Protein AF-A0A2T1G640-F1 (afdb_monomer)

Structure (mmCIF, N/CA/C/O backbone):
data_AF-A0A2T1G640-F1
#
_entry.id   AF-A0A2T1G640-F1
#
loop_
_atom_site.group_PDB
_atom_site.id
_atom_site.type_symbol
_atom_site.label_atom_id
_atom_site.label_alt_id
_atom_site.label_comp_id
_atom_site.label_asym_id
_atom_site.label_entity_id
_atom_site.label_seq_id
_atom_site.pdbx_PDB_ins_code
_atom_site.Cartn_x
_atom_site.Cartn_y
_atom_site.Cartn_z
_atom_site.occupancy
_atom_site.B_iso_or_equiv
_atom_site.auth_seq_id
_atom_site.auth_comp_id
_atom_site.auth_asym_id
_atom_site.auth_atom_id
_atom_site.pdbx_PDB_model_num
ATOM 1 N N . MET A 1 1 ? 8.419 7.092 -22.448 1.00 34.31 1 MET A N 1
ATOM 2 C CA . MET A 1 1 ? 8.485 7.957 -21.249 1.00 34.31 1 MET A CA 1
ATOM 3 C C . MET A 1 1 ? 7.064 8.345 -20.882 1.00 34.31 1 MET A C 1
ATOM 5 O O . MET A 1 1 ? 6.485 9.166 -21.582 1.00 34.31 1 MET A O 1
ATOM 9 N N . LEU A 1 2 ? 6.482 7.725 -19.855 1.00 35.75 2 LEU A N 1
ATOM 10 C CA . LEU A 1 2 ? 5.183 8.145 -19.324 1.00 35.75 2 LEU A CA 1
ATOM 11 C C . LEU A 1 2 ? 5.384 9.469 -18.576 1.00 35.75 2 LEU A C 1
ATOM 13 O O . LEU A 1 2 ? 6.008 9.507 -17.519 1.00 35.75 2 LEU A O 1
ATOM 17 N N . ARG A 1 3 ? 4.937 10.571 -19.186 1.00 41.84 3 ARG A N 1
ATOM 18 C CA . ARG A 1 3 ? 4.814 11.875 -18.530 1.00 41.84 3 ARG A CA 1
ATOM 19 C C . ARG A 1 3 ? 3.449 11.917 -17.852 1.00 41.84 3 ARG A C 1
ATOM 21 O O . ARG A 1 3 ? 2.456 12.168 -18.522 1.00 41.84 3 ARG A O 1
ATOM 28 N N . THR A 1 4 ? 3.393 11.708 -16.546 1.00 46.62 4 THR A N 1
ATOM 29 C CA . THR A 1 4 ? 2.206 12.027 -15.743 1.00 46.62 4 THR A CA 1
ATOM 30 C C . THR A 1 4 ? 2.498 13.306 -14.970 1.00 46.62 4 THR A C 1
ATOM 32 O O . THR A 1 4 ? 3.082 13.270 -13.893 1.00 46.62 4 THR A O 1
ATOM 35 N N . TRP A 1 5 ? 2.175 14.450 -15.574 1.00 44.19 5 TRP A N 1
ATOM 36 C CA . TRP A 1 5 ? 2.181 15.764 -14.919 1.00 44.19 5 TRP A CA 1
ATOM 37 C C . TRP A 1 5 ? 0.761 16.319 -14.941 1.00 44.19 5 TRP A C 1
ATOM 39 O O . TRP A 1 5 ? 0.401 17.189 -15.727 1.00 44.19 5 TRP A O 1
ATOM 49 N N . THR A 1 6 ? -0.073 15.735 -14.098 1.00 50.47 6 THR A N 1
ATOM 50 C CA . THR A 1 6 ? -1.257 16.352 -13.498 1.00 50.47 6 THR A CA 1
ATOM 51 C C . THR A 1 6 ? -1.479 15.519 -12.249 1.00 50.47 6 THR A C 1
ATOM 53 O O . THR A 1 6 ? -1.512 14.294 -12.379 1.00 50.47 6 THR A O 1
ATOM 56 N N . ASP A 1 7 ? -1.529 16.131 -11.065 1.00 57.62 7 ASP A N 1
ATOM 57 C CA . ASP A 1 7 ? -1.723 15.431 -9.788 1.00 57.62 7 ASP A CA 1
ATOM 58 C C . ASP A 1 7 ? -3.041 14.651 -9.825 1.00 57.62 7 ASP A C 1
ATOM 60 O O . ASP A 1 7 ? -4.114 15.147 -9.474 1.00 57.62 7 ASP A O 1
ATOM 64 N N . THR A 1 8 ? -2.975 13.432 -10.351 1.00 65.00 8 THR A N 1
ATOM 65 C CA . THR A 1 8 ? -4.145 12.606 -10.592 1.00 65.00 8 THR A CA 1
ATOM 66 C C . THR A 1 8 ? -4.434 11.913 -9.280 1.00 65.00 8 THR A C 1
ATOM 68 O O . THR A 1 8 ? -3.721 10.999 -8.870 1.00 65.00 8 THR A O 1
ATOM 71 N N . HIS A 1 9 ? -5.442 12.425 -8.585 1.00 67.69 9 HIS A N 1
ATOM 72 C CA . HIS A 1 9 ? -5.899 11.866 -7.327 1.00 67.69 9 HIS A CA 1
ATOM 73 C C . HIS A 1 9 ? -6.862 10.721 -7.634 1.00 67.69 9 HIS A C 1
ATOM 75 O O . HIS A 1 9 ? -7.950 10.947 -8.163 1.00 67.69 9 HIS A O 1
ATOM 81 N N . TYR A 1 10 ? -6.455 9.500 -7.300 1.00 72.56 10 TYR A N 1
ATOM 82 C CA . TYR A 1 10 ? -7.311 8.321 -7.352 1.00 72.56 10 TYR A CA 1
ATOM 83 C C . TYR A 1 10 ? -7.883 8.078 -5.950 1.00 72.56 10 TYR A C 1
ATOM 85 O O . TYR A 1 10 ? -7.126 7.879 -4.998 1.00 72.56 10 TYR A O 1
ATOM 93 N N . LYS A 1 11 ? -9.210 8.153 -5.803 1.00 80.12 11 LYS A N 1
ATOM 94 C CA . LYS A 1 11 ? -9.909 7.872 -4.543 1.00 80.12 11 LYS A CA 1
ATOM 95 C C . LYS A 1 11 ? -10.395 6.425 -4.555 1.00 80.12 11 LYS A C 1
ATOM 97 O O . LYS A 1 11 ? -11.378 6.122 -5.221 1.00 80.12 11 LYS A O 1
ATOM 102 N N . LEU A 1 12 ? -9.708 5.558 -3.826 1.00 80.88 12 LEU A N 1
ATOM 103 C CA . LEU A 1 12 ? -10.143 4.175 -3.665 1.00 80.88 12 LEU A CA 1
ATOM 104 C C . LEU A 1 12 ? -11.362 4.121 -2.733 1.00 80.88 12 LEU A C 1
ATOM 106 O O . LEU A 1 12 ? -11.350 4.756 -1.676 1.00 80.88 12 LEU A O 1
ATOM 110 N N . GLU A 1 13 ? -12.399 3.402 -3.146 1.00 81.31 13 GLU A N 1
ATOM 111 C CA . GLU A 1 13 ? -13.573 3.065 -2.339 1.00 81.31 13 GLU A CA 1
ATOM 112 C C . GLU A 1 13 ? -13.415 1.653 -1.742 1.00 81.31 13 GLU A C 1
ATOM 114 O O . GLU A 1 13 ? -12.612 0.850 -2.217 1.00 81.31 13 GLU A O 1
ATOM 119 N N . ASP A 1 14 ? -14.188 1.329 -0.703 1.00 80.31 14 ASP A N 1
ATOM 120 C CA . ASP A 1 14 ? -14.062 0.049 0.020 1.00 80.31 14 ASP A CA 1
ATOM 121 C C . ASP A 1 14 ? -14.343 -1.189 -0.857 1.00 80.31 14 ASP A C 1
ATOM 123 O O . ASP A 1 14 ? -13.801 -2.265 -0.602 1.00 80.31 14 ASP A O 1
ATOM 127 N N . ASP A 1 15 ? -15.161 -1.029 -1.901 1.00 80.44 15 ASP A N 1
ATOM 128 C CA . ASP A 1 15 ? -15.534 -2.094 -2.839 1.00 80.44 15 ASP A CA 1
ATOM 129 C C . ASP A 1 15 ? -14.541 -2.247 -4.010 1.00 80.44 15 ASP A C 1
ATOM 131 O O . ASP A 1 15 ? -14.713 -3.128 -4.861 1.00 80.44 15 ASP A O 1
ATOM 135 N N . ASP A 1 16 ? -13.502 -1.406 -4.081 1.00 81.19 16 ASP A N 1
ATOM 136 C CA . ASP A 1 16 ? -12.512 -1.483 -5.151 1.00 81.19 16 ASP A CA 1
ATOM 137 C C . ASP A 1 16 ? -11.641 -2.735 -5.010 1.00 81.19 16 ASP A C 1
ATOM 139 O O . ASP A 1 16 ? -11.042 -3.025 -3.970 1.00 81.19 16 ASP A O 1
ATOM 143 N N . TRP A 1 17 ? -11.507 -3.476 -6.111 1.00 82.12 17 TRP A N 1
ATOM 144 C CA . TRP A 1 17 ? -10.647 -4.651 -6.147 1.00 82.12 17 TRP A CA 1
ATOM 145 C C . TRP A 1 17 ? -9.173 -4.231 -6.148 1.00 82.12 17 T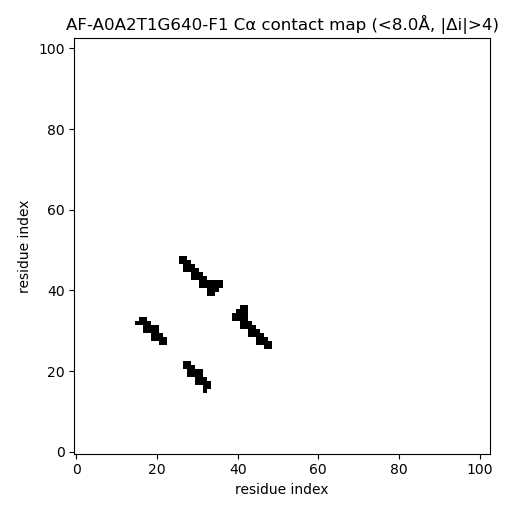RP A C 1
ATOM 147 O O . TRP A 1 17 ? -8.654 -3.711 -7.138 1.00 82.12 17 TRP A O 1
ATOM 157 N N . LEU A 1 18 ? -8.466 -4.521 -5.058 1.00 87.50 18 LEU A N 1
ATOM 158 C CA . LEU A 1 18 ? -7.043 -4.230 -4.887 1.00 87.50 18 LEU A CA 1
ATOM 159 C C . LEU A 1 18 ? -6.272 -5.512 -4.581 1.00 87.50 18 LEU A C 1
ATOM 161 O O . LEU A 1 18 ? -6.733 -6.361 -3.818 1.00 87.50 18 LEU A O 1
ATOM 165 N N . TYR A 1 19 ? -5.069 -5.650 -5.137 1.00 88.56 19 TYR A N 1
ATOM 166 C CA . TYR A 1 19 ? -4.158 -6.728 -4.748 1.00 88.56 19 TYR A CA 1
ATOM 167 C C . TYR A 1 19 ? -2.696 -6.283 -4.759 1.00 88.56 19 TYR A C 1
ATOM 169 O O . TYR A 1 19 ? -2.327 -5.297 -5.399 1.00 88.56 19 TYR A O 1
ATOM 177 N N . ILE A 1 20 ? -1.858 -7.024 -4.032 1.00 92.81 20 ILE A N 1
ATOM 178 C CA . ILE A 1 20 ? -0.414 -6.796 -3.965 1.00 92.81 20 ILE A CA 1
ATOM 179 C C . ILE A 1 20 ? 0.288 -7.842 -4.829 1.00 92.81 20 ILE A C 1
ATOM 181 O O . ILE A 1 20 ? 0.104 -9.041 -4.626 1.00 92.81 20 ILE A O 1
ATOM 185 N N . ALA A 1 21 ? 1.104 -7.386 -5.775 1.00 92.25 21 ALA A N 1
ATOM 186 C CA . ALA A 1 21 ? 2.008 -8.229 -6.550 1.00 92.25 21 ALA A CA 1
ATOM 187 C C . ALA A 1 21 ? 3.442 -8.055 -6.040 1.00 92.25 21 ALA A C 1
ATOM 189 O O . ALA A 1 21 ? 3.928 -6.929 -5.944 1.00 92.25 21 ALA A O 1
ATOM 190 N N . THR A 1 22 ? 4.128 -9.150 -5.723 1.00 93.81 22 THR A N 1
ATOM 191 C CA . THR A 1 22 ? 5.532 -9.147 -5.285 1.00 93.81 22 THR A CA 1
ATOM 192 C C . THR A 1 22 ? 6.457 -9.530 -6.433 1.00 93.81 22 THR A C 1
ATOM 194 O O . THR A 1 22 ? 6.197 -10.505 -7.134 1.00 93.81 22 THR A O 1
ATOM 197 N N . HIS A 1 23 ? 7.559 -8.799 -6.592 1.00 91.69 23 HIS A N 1
ATOM 198 C CA . HIS A 1 23 ? 8.563 -9.020 -7.633 1.00 91.69 23 HIS A CA 1
ATOM 199 C C . HIS A 1 23 ? 9.910 -9.320 -6.970 1.00 91.69 23 HIS A C 1
ATOM 201 O O . HIS A 1 23 ? 10.718 -8.420 -6.730 1.00 91.69 23 HIS A O 1
ATOM 207 N N . GLU A 1 24 ? 10.144 -10.588 -6.628 1.00 86.19 24 GLU A N 1
ATOM 208 C CA . GLU A 1 24 ? 11.307 -11.012 -5.829 1.00 86.19 24 GLU A CA 1
ATOM 209 C C . GLU A 1 24 ? 12.645 -10.662 -6.495 1.00 86.19 24 GLU A C 1
ATOM 211 O O . GLU A 1 24 ? 13.539 -10.120 -5.848 1.00 86.19 24 GLU A O 1
ATOM 216 N N . GLU A 1 25 ? 12.749 -10.862 -7.811 1.00 87.38 25 GLU A N 1
ATOM 217 C CA . GLU A 1 25 ? 13.952 -10.543 -8.595 1.00 87.38 25 GLU A CA 1
ATOM 218 C C . GLU A 1 25 ? 14.309 -9.049 -8.576 1.00 87.38 25 GLU A C 1
ATOM 220 O O . GLU A 1 25 ? 15.461 -8.675 -8.784 1.00 87.38 25 GLU A O 1
ATOM 225 N N . GLN A 1 26 ? 13.326 -8.186 -8.310 1.00 85.50 26 GLN A N 1
ATOM 226 C CA . GLN A 1 26 ? 13.477 -6.731 -8.291 1.00 85.50 26 GLN A CA 1
ATOM 227 C C . GLN A 1 26 ? 13.437 -6.160 -6.870 1.00 85.50 26 GLN A C 1
ATOM 229 O O . GLN A 1 26 ? 13.531 -4.943 -6.705 1.00 85.50 26 GLN A O 1
ATOM 234 N N . SER A 1 27 ? 13.310 -7.020 -5.849 1.00 91.94 27 SER A N 1
ATOM 235 C CA . SER A 1 27 ? 13.144 -6.618 -4.447 1.00 91.94 27 SER A CA 1
ATOM 236 C C . SER A 1 27 ? 12.079 -5.532 -4.291 1.00 91.94 27 SER A C 1
ATOM 238 O O . SER A 1 27 ? 12.318 -4.491 -3.680 1.00 91.94 27 SER A O 1
ATOM 240 N N . SER A 1 28 ? 10.913 -5.741 -4.898 1.00 93.88 28 SER A N 1
ATOM 241 C CA . SER A 1 28 ? 9.859 -4.732 -4.960 1.00 93.88 28 SER A CA 1
ATOM 242 C C . SER A 1 28 ? 8.464 -5.341 -4.881 1.00 93.88 28 SER A C 1
ATOM 244 O O . SER A 1 28 ? 8.266 -6.551 -5.006 1.00 93.88 28 SER A O 1
ATOM 246 N N . ALA A 1 29 ? 7.478 -4.485 -4.635 1.00 95.38 29 ALA A N 1
ATOM 247 C CA . ALA A 1 29 ? 6.072 -4.846 -4.591 1.00 95.38 29 ALA A CA 1
ATOM 248 C C . ALA A 1 29 ? 5.228 -3.771 -5.277 1.00 95.38 29 ALA A C 1
ATOM 250 O O . ALA A 1 29 ? 5.600 -2.600 -5.316 1.00 95.38 29 ALA A O 1
ATOM 251 N N . SER A 1 30 ? 4.074 -4.154 -5.809 1.00 92.56 30 SER A N 1
ATOM 252 C CA . SER A 1 30 ? 3.134 -3.235 -6.439 1.00 92.56 30 SER A CA 1
ATOM 253 C C . SER A 1 30 ? 1.744 -3.376 -5.843 1.00 92.56 30 SER A C 1
ATOM 255 O O . SER A 1 30 ? 1.231 -4.487 -5.747 1.00 92.56 30 SER A O 1
ATOM 257 N N . LEU A 1 31 ? 1.126 -2.247 -5.495 1.00 91.31 31 LEU A N 1
ATOM 258 C CA . LEU A 1 31 ? -0.315 -2.168 -5.273 1.00 91.31 31 LEU A CA 1
ATOM 259 C C . LEU A 1 31 ? -0.983 -2.024 -6.637 1.00 91.31 31 LEU A C 1
ATOM 261 O O . LEU A 1 31 ? -0.708 -1.056 -7.346 1.00 91.31 31 LEU A O 1
ATOM 265 N N . VAL A 1 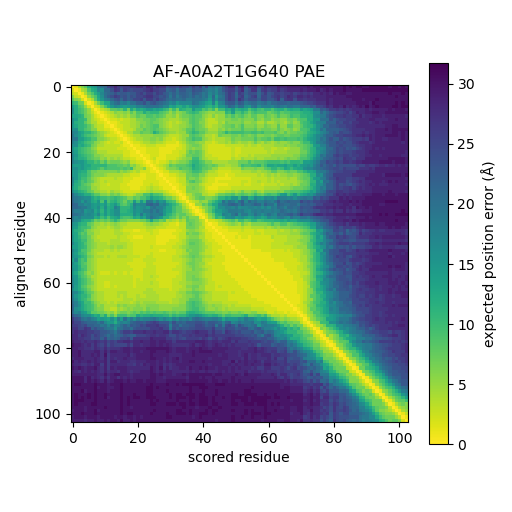32 ? -1.832 -2.977 -7.004 1.00 87.56 32 VAL A N 1
ATOM 266 C CA . VAL A 1 32 ? -2.510 -3.007 -8.300 1.00 87.56 32 VAL A CA 1
ATOM 267 C C . VAL A 1 32 ? -4.002 -2.763 -8.108 1.00 87.56 32 VAL A C 1
ATOM 269 O O . VAL A 1 32 ? -4.644 -3.444 -7.309 1.00 87.56 32 VAL A O 1
ATOM 272 N N . CYS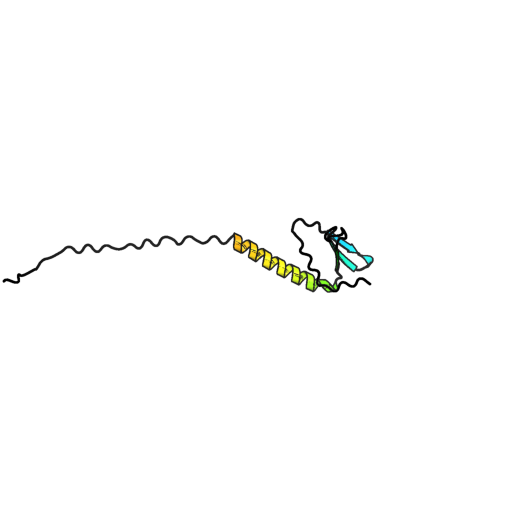 A 1 33 ? -4.538 -1.817 -8.879 1.00 85.62 33 CYS A N 1
ATOM 273 C CA . CYS A 1 33 ? -5.959 -1.505 -8.970 1.00 85.62 33 CYS A CA 1
ATOM 274 C C . CYS A 1 33 ? -6.429 -1.690 -10.425 1.00 85.62 33 CYS A C 1
ATOM 276 O O . CYS A 1 33 ? -6.213 -0.807 -11.265 1.00 85.62 33 CYS A O 1
ATOM 278 N N . PRO A 1 34 ? -7.003 -2.856 -10.775 1.00 75.31 34 PRO A N 1
ATOM 279 C CA . PRO A 1 34 ? -7.495 -3.123 -12.123 1.00 75.31 34 PRO A CA 1
ATOM 280 C C . PRO A 1 34 ? -8.683 -2.224 -12.483 1.00 75.31 34 PRO A C 1
ATOM 282 O O . PRO A 1 34 ? -9.582 -2.031 -11.675 1.00 75.31 34 PRO A O 1
ATOM 285 N N . GLY A 1 35 ? -8.720 -1.716 -13.718 1.00 69.31 35 GLY A N 1
ATOM 286 C CA . GLY A 1 35 ? -9.918 -1.079 -14.282 1.00 69.31 35 GLY A CA 1
ATOM 287 C C . GLY A 1 35 ? -10.329 0.275 -13.689 1.00 69.31 35 GLY A C 1
ATOM 288 O O . GLY A 1 35 ? -11.413 0.749 -14.011 1.00 69.31 35 GLY A O 1
ATOM 289 N N . TYR A 1 36 ? -9.495 0.908 -12.857 1.00 61.69 36 TYR A N 1
ATOM 290 C CA . TYR A 1 36 ? -9.840 2.177 -12.204 1.00 61.69 36 TYR A CA 1
ATOM 291 C C . TYR A 1 36 ? -9.825 3.394 -13.153 1.00 61.69 36 TYR A C 1
ATOM 293 O O . TYR A 1 36 ? -10.537 4.369 -12.907 1.00 61.69 36 TYR A O 1
ATOM 301 N N . ALA A 1 37 ? -9.055 3.390 -14.254 1.00 58.06 37 ALA A N 1
ATOM 302 C CA . ALA A 1 37 ? -9.127 4.501 -15.206 1.00 58.06 37 ALA A CA 1
ATOM 303 C C . ALA A 1 37 ? -10.348 4.379 -16.126 1.00 58.06 37 ALA A C 1
ATOM 305 O O . ALA A 1 37 ? -10.759 3.291 -16.527 1.00 58.06 37 ALA A O 1
ATOM 306 N N . ARG A 1 38 ? -10.874 5.542 -16.527 1.00 54.34 38 ARG A N 1
ATOM 307 C CA . ARG A 1 38 ? -12.031 5.731 -17.421 1.00 54.34 38 ARG A CA 1
ATOM 308 C C . ARG A 1 38 ? -11.942 4.960 -18.752 1.00 54.34 38 ARG A C 1
ATOM 310 O O . ARG A 1 38 ? -12.977 4.735 -19.374 1.00 54.34 38 ARG A O 1
ATOM 317 N N . ASP A 1 39 ? -10.741 4.530 -19.138 1.00 61.28 39 ASP A N 1
ATOM 318 C CA . ASP A 1 39 ? -10.442 3.809 -20.379 1.00 61.28 39 ASP A CA 1
ATOM 319 C C . ASP A 1 39 ? -10.223 2.291 -20.175 1.00 61.28 39 ASP A C 1
ATOM 321 O O . ASP A 1 39 ? -9.876 1.579 -21.115 1.00 61.28 39 ASP A O 1
ATOM 325 N N . GLY A 1 40 ? -10.423 1.769 -18.958 1.00 56.31 40 GLY A N 1
ATOM 326 C CA . GLY A 1 40 ? -10.230 0.350 -18.624 1.00 56.31 40 GLY A CA 1
ATOM 327 C C . GLY A 1 40 ? -8.783 -0.040 -18.305 1.00 56.31 40 GLY A C 1
ATOM 328 O O . GLY A 1 40 ? -8.519 -1.187 -17.941 1.00 56.31 40 GLY A O 1
ATOM 329 N N . GLU A 1 41 ? -7.844 0.903 -18.380 1.00 64.19 41 GLU A N 1
ATOM 330 C CA . GLU A 1 41 ? -6.473 0.712 -17.915 1.00 64.19 41 GLU A CA 1
ATOM 331 C C . GLU A 1 41 ? -6.429 0.937 -16.395 1.00 64.19 41 GLU A C 1
ATOM 333 O O . GLU A 1 41 ? -6.751 2.005 -15.886 1.00 64.19 41 GLU A O 1
ATOM 338 N N . GLY A 1 42 ? -6.104 -0.096 -15.619 1.00 73.50 42 GLY A N 1
ATOM 339 C CA . GLY A 1 42 ? -5.888 0.068 -14.180 1.00 73.50 42 GLY A CA 1
ATOM 340 C C . GLY A 1 42 ? -4.673 0.950 -13.875 1.00 73.50 42 GLY A C 1
ATOM 341 O O . GLY A 1 42 ? -3.911 1.314 -14.770 1.00 73.50 42 GLY A O 1
ATOM 342 N N . PHE A 1 43 ? -4.436 1.235 -12.596 1.00 79.56 43 PHE A N 1
ATOM 343 C CA . PHE A 1 43 ? -3.155 1.794 -12.165 1.00 79.56 43 PHE A CA 1
ATOM 344 C C . PHE A 1 43 ? -2.427 0.825 -11.239 1.00 79.56 43 PHE A C 1
ATO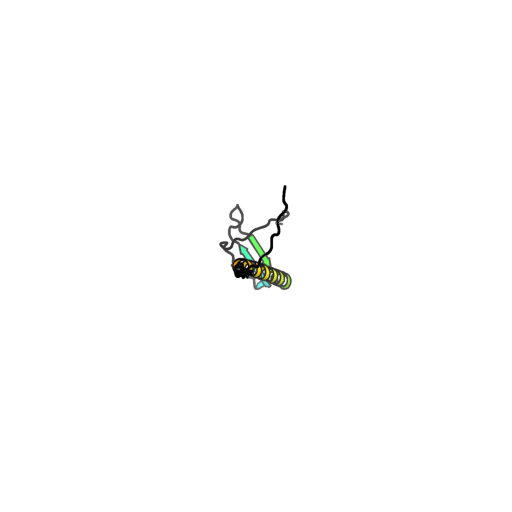M 346 O O . PHE A 1 43 ? -3.026 0.004 -10.543 1.00 79.56 43 PHE A O 1
ATOM 353 N N . SER A 1 44 ? -1.102 0.931 -11.230 1.00 85.69 44 SER A N 1
ATOM 354 C CA . SER A 1 44 ? -0.255 0.215 -10.286 1.00 85.69 44 SER A CA 1
ATOM 355 C C . SER A 1 44 ? 0.744 1.173 -9.665 1.00 85.69 44 SER A C 1
ATOM 357 O O . SER A 1 44 ? 1.428 1.897 -10.391 1.00 85.69 44 SER A O 1
ATOM 359 N N . ILE A 1 45 ? 0.866 1.149 -8.342 1.00 89.19 45 ILE A N 1
ATOM 360 C CA . ILE A 1 45 ? 1.893 1.902 -7.623 1.00 89.19 45 ILE A CA 1
ATOM 361 C C . ILE A 1 45 ? 3.003 0.933 -7.244 1.00 89.19 45 ILE A C 1
ATOM 363 O O . ILE A 1 45 ? 2.742 -0.095 -6.625 1.00 89.19 45 ILE A O 1
ATOM 367 N N . HIS A 1 46 ? 4.234 1.247 -7.638 1.00 92.88 46 HIS A N 1
ATOM 368 C CA . HIS A 1 46 ? 5.405 0.417 -7.382 1.00 92.88 46 HIS A CA 1
ATOM 369 C C . HIS A 1 46 ? 6.182 0.918 -6.164 1.00 92.88 46 HIS A C 1
ATOM 371 O O . HIS A 1 46 ? 6.485 2.104 -6.059 1.00 92.88 46 HIS A O 1
ATOM 377 N N . PHE A 1 47 ? 6.542 -0.004 -5.278 1.00 94.94 47 PHE A N 1
ATOM 378 C CA . PHE A 1 47 ? 7.257 0.254 -4.040 1.00 94.94 47 PHE A CA 1
ATOM 379 C C . PHE A 1 47 ? 8.496 -0.630 -3.940 1.00 94.94 47 PHE A C 1
ATOM 381 O O . PHE A 1 47 ? 8.485 -1.818 -4.253 1.00 94.94 47 PHE A O 1
ATOM 388 N N . THR A 1 48 ? 9.559 -0.036 -3.424 1.00 96.06 48 THR A N 1
ATOM 389 C CA . THR A 1 48 ? 10.792 -0.717 -3.010 1.00 96.06 48 THR A CA 1
ATOM 390 C C . THR A 1 48 ? 10.978 -0.571 -1.493 1.00 96.06 48 THR A C 1
ATOM 392 O O . THR A 1 48 ? 10.333 0.301 -0.899 1.00 96.06 48 THR A O 1
ATOM 395 N N . PRO A 1 49 ? 11.888 -1.334 -0.852 1.00 96.06 49 PRO A N 1
ATOM 396 C CA . PRO A 1 49 ? 12.173 -1.229 0.581 1.00 96.06 49 PRO A CA 1
ATOM 397 C C . PRO A 1 49 ? 12.508 0.184 1.074 1.00 96.06 49 PRO A C 1
ATOM 399 O O . PRO A 1 49 ? 12.262 0.497 2.233 1.00 96.06 49 PRO A O 1
ATOM 402 N N . ALA A 1 50 ? 13.003 1.064 0.199 1.00 96.31 50 ALA A N 1
ATOM 403 C CA . ALA A 1 50 ? 13.272 2.463 0.532 1.00 96.31 50 ALA A CA 1
ATOM 404 C C . ALA A 1 50 ? 12.017 3.254 0.959 1.00 96.31 50 ALA A C 1
ATOM 406 O O . ALA A 1 50 ? 12.139 4.293 1.597 1.00 96.31 50 ALA A O 1
ATOM 407 N N . HIS A 1 51 ? 10.816 2.774 0.626 1.00 96.56 51 HIS A N 1
ATOM 408 C CA . HIS A 1 51 ? 9.552 3.452 0.928 1.00 96.56 51 HIS A CA 1
ATOM 409 C C . HIS A 1 51 ? 8.884 2.949 2.213 1.00 96.56 51 HIS A C 1
ATOM 411 O O . HIS A 1 51 ? 7.801 3.424 2.554 1.00 96.56 51 HIS A O 1
ATOM 417 N N . LEU A 1 52 ? 9.501 1.996 2.921 1.00 96.38 52 LEU A N 1
ATOM 418 C CA . LEU A 1 52 ? 8.908 1.327 4.079 1.00 96.38 52 LEU A CA 1
ATOM 419 C C . LEU A 1 52 ? 8.490 2.324 5.169 1.00 96.38 52 LEU A C 1
ATOM 421 O O . LEU A 1 52 ? 7.332 2.323 5.570 1.00 96.38 52 LEU A O 1
ATOM 425 N N . GLU A 1 53 ? 9.374 3.253 5.537 1.00 97.38 53 GLU A N 1
ATOM 426 C CA . GLU A 1 53 ? 9.073 4.302 6.523 1.00 97.38 53 GLU A CA 1
ATOM 427 C C . GLU A 1 53 ? 7.866 5.166 6.108 1.00 97.38 53 GLU A C 1
ATOM 429 O O . GLU A 1 53 ? 6.999 5.494 6.917 1.00 97.38 53 GLU A O 1
ATOM 434 N N . THR A 1 54 ? 7.756 5.505 4.819 1.00 95.88 54 THR A N 1
ATOM 435 C CA . THR A 1 54 ? 6.628 6.308 4.313 1.00 95.88 54 THR A CA 1
ATOM 436 C C . THR A 1 54 ? 5.310 5.536 4.396 1.00 95.88 54 THR A C 1
ATOM 438 O O . THR A 1 54 ? 4.284 6.099 4.782 1.00 95.88 54 THR A O 1
ATOM 441 N N . LEU A 1 55 ? 5.328 4.241 4.070 1.00 96.19 55 LEU A N 1
ATOM 442 C CA . LEU A 1 55 ? 4.153 3.370 4.146 1.00 96.19 55 LEU A CA 1
ATOM 443 C C . LEU A 1 55 ? 3.707 3.130 5.594 1.00 96.19 55 LEU A C 1
ATOM 445 O O . LEU A 1 55 ? 2.508 3.127 5.873 1.00 96.19 55 LE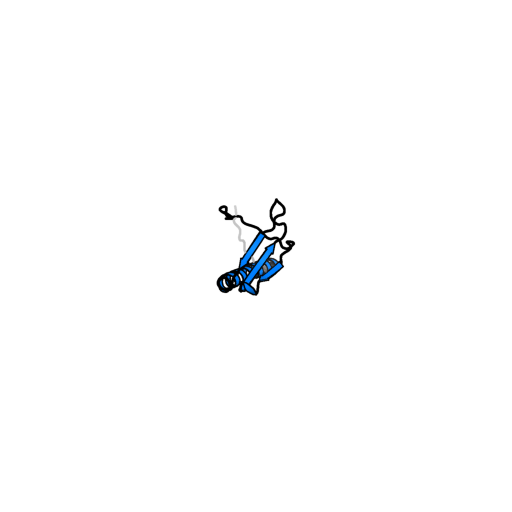U A O 1
ATOM 449 N N . GLU A 1 56 ? 4.650 2.983 6.524 1.00 97.75 56 GLU A N 1
ATOM 450 C CA . GLU A 1 56 ? 4.363 2.867 7.957 1.00 97.75 56 GLU A CA 1
ATOM 451 C C . GLU A 1 56 ? 3.706 4.136 8.508 1.00 97.75 56 GLU A C 1
ATOM 453 O O . GLU A 1 56 ? 2.698 4.054 9.216 1.00 97.75 56 GLU A O 1
ATOM 458 N N . ASN A 1 57 ? 4.210 5.310 8.119 1.00 97.75 57 ASN A N 1
ATOM 459 C CA . ASN A 1 57 ? 3.616 6.594 8.487 1.00 97.75 57 ASN A CA 1
ATOM 460 C C . ASN A 1 57 ? 2.194 6.754 7.928 1.00 97.75 57 ASN A C 1
ATOM 462 O O . ASN A 1 57 ? 1.290 7.190 8.646 1.00 97.75 57 ASN A O 1
ATOM 466 N N . LEU A 1 58 ? 1.964 6.353 6.672 1.00 95.38 58 LEU A N 1
ATOM 467 C CA . LEU A 1 58 ? 0.630 6.356 6.069 1.00 95.38 58 LEU A CA 1
ATOM 468 C C . LEU A 1 58 ? -0.329 5.430 6.831 1.00 95.38 58 LEU A C 1
ATOM 470 O O . LEU A 1 58 ? -1.441 5.832 7.174 1.00 95.38 58 LEU A O 1
ATOM 474 N N . LEU A 1 59 ? 0.109 4.210 7.153 1.00 96.75 59 LEU A N 1
ATOM 475 C CA . LEU A 1 59 ? -0.689 3.256 7.920 1.00 96.75 59 LEU A CA 1
ATOM 476 C C . LEU A 1 59 ? -1.037 3.795 9.315 1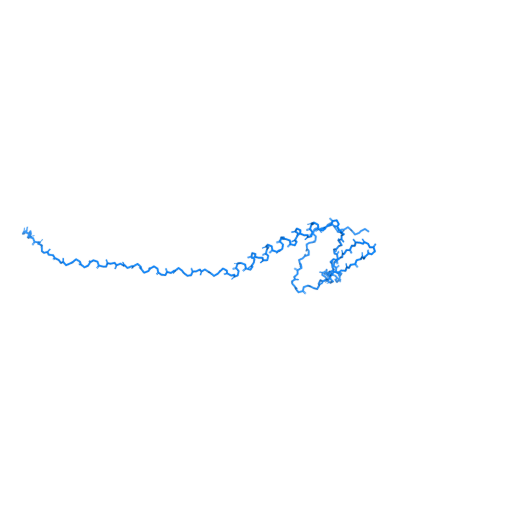.00 96.75 59 LEU A C 1
ATOM 478 O O . LEU A 1 59 ? -2.172 3.638 9.772 1.00 96.75 59 LEU A O 1
ATOM 482 N N . ALA A 1 60 ? -0.085 4.440 9.992 1.00 96.81 60 ALA A N 1
ATOM 483 C CA . ALA A 1 60 ? -0.318 5.069 11.287 1.00 96.81 60 ALA A CA 1
ATOM 484 C C . ALA A 1 60 ? -1.382 6.176 11.199 1.00 96.81 60 ALA A C 1
ATOM 486 O O . ALA A 1 60 ? -2.306 6.200 12.015 1.00 96.81 60 ALA A O 1
ATOM 487 N N . ALA A 1 61 ? -1.311 7.039 10.181 1.00 96.81 61 ALA A N 1
ATOM 488 C CA . ALA A 1 61 ? -2.307 8.084 9.952 1.00 96.81 61 ALA A CA 1
ATOM 489 C C . ALA A 1 61 ? -3.710 7.503 9.701 1.00 96.81 61 ALA A C 1
ATOM 491 O O . ALA A 1 61 ? -4.677 7.938 10.328 1.00 96.81 61 ALA A O 1
ATOM 492 N N . LEU A 1 62 ? -3.824 6.469 8.857 1.00 95.25 62 LEU A N 1
ATOM 493 C CA . LEU A 1 62 ? -5.102 5.802 8.575 1.00 95.25 62 LEU A CA 1
ATOM 494 C C . LEU A 1 62 ? -5.717 5.165 9.830 1.00 95.25 62 LEU A C 1
ATOM 496 O O . LEU A 1 62 ? -6.924 5.260 10.042 1.00 95.25 62 LEU A O 1
ATOM 500 N N . ARG A 1 63 ? -4.897 4.565 10.703 1.00 96.06 63 ARG A N 1
ATOM 501 C CA . ARG A 1 63 ? -5.361 4.006 11.986 1.00 96.06 63 ARG A CA 1
ATOM 502 C C . ARG A 1 63 ? -5.934 5.073 12.916 1.00 96.06 63 ARG A C 1
ATOM 504 O O . ARG A 1 63 ? -6.955 4.825 13.551 1.00 96.06 63 ARG A O 1
ATOM 511 N N . ILE A 1 64 ? -5.301 6.245 12.988 1.00 95.75 64 ILE A N 1
ATOM 512 C CA . ILE A 1 64 ? -5.799 7.370 13.792 1.00 95.75 64 ILE A CA 1
ATOM 513 C C . ILE A 1 64 ? -7.151 7.847 13.253 1.00 95.75 64 ILE A C 1
ATOM 515 O O . ILE A 1 64 ? -8.090 8.002 14.031 1.00 95.75 64 ILE A O 1
ATOM 519 N N . ILE A 1 65 ? -7.269 8.026 11.934 1.00 94.44 65 ILE A N 1
ATOM 520 C CA . ILE A 1 65 ? -8.518 8.457 11.285 1.00 94.44 65 ILE A CA 1
ATOM 521 C C . ILE A 1 65 ? -9.640 7.446 11.546 1.00 94.44 65 ILE A C 1
ATOM 523 O O . ILE A 1 65 ? -10.742 7.841 11.924 1.00 94.44 65 ILE A O 1
ATOM 527 N N . LYS A 1 66 ? -9.356 6.145 11.421 1.00 92.19 66 LYS A N 1
ATOM 528 C CA . LYS A 1 66 ? -10.323 5.083 11.726 1.00 92.19 66 LYS A CA 1
ATOM 529 C C . LYS A 1 66 ? -10.805 5.144 13.180 1.00 92.19 66 LYS A C 1
ATOM 531 O O . LYS A 1 66 ? -12.007 5.150 13.422 1.00 92.19 66 LYS A O 1
ATOM 536 N N . ALA A 1 67 ? -9.885 5.256 14.140 1.00 92.19 67 ALA A N 1
ATOM 537 C CA . ALA A 1 67 ? -10.240 5.353 15.558 1.00 92.19 67 ALA A CA 1
ATOM 538 C C . ALA A 1 67 ? -11.098 6.597 15.862 1.00 92.19 67 ALA A C 1
ATOM 540 O O . ALA A 1 67 ? -12.007 6.545 16.688 1.00 92.19 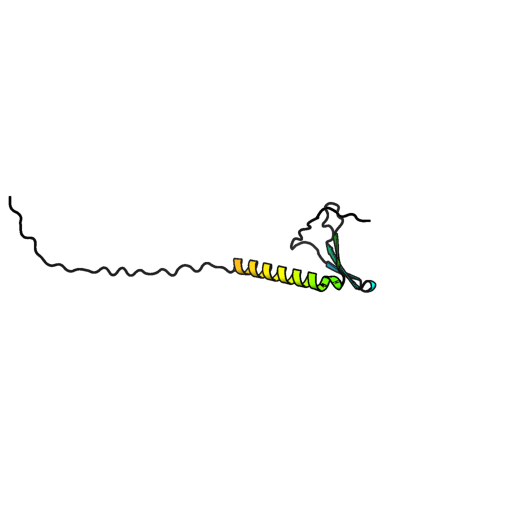67 ALA A O 1
ATOM 541 N N . GLN A 1 68 ? -10.838 7.717 15.179 1.00 92.06 68 GLN A N 1
ATOM 542 C CA . GLN A 1 68 ? -11.655 8.926 15.297 1.00 92.06 68 GLN A CA 1
ATOM 543 C C . GLN A 1 68 ? -13.069 8.726 14.742 1.00 92.06 68 GLN A C 1
ATOM 545 O O . GLN A 1 68 ? -14.028 9.165 15.372 1.00 92.06 68 GLN A O 1
ATOM 550 N N . GLN A 1 69 ? -13.209 8.060 13.593 1.00 88.06 69 GLN A N 1
ATOM 551 C CA . GLN A 1 69 ? -14.518 7.744 13.012 1.00 88.06 69 GLN A CA 1
ATOM 552 C C . GLN A 1 69 ? -15.350 6.860 13.948 1.00 88.06 69 GLN A C 1
ATOM 554 O O . GLN A 1 69 ? -16.516 7.162 14.185 1.00 88.06 69 GLN A O 1
ATOM 559 N N . GLU A 1 70 ? -14.746 5.827 14.534 1.00 87.62 70 GLU A N 1
ATOM 560 C CA . GLU A 1 70 ? -15.415 4.923 15.480 1.00 87.62 70 GLU A CA 1
ATOM 561 C C . GLU A 1 70 ? -15.837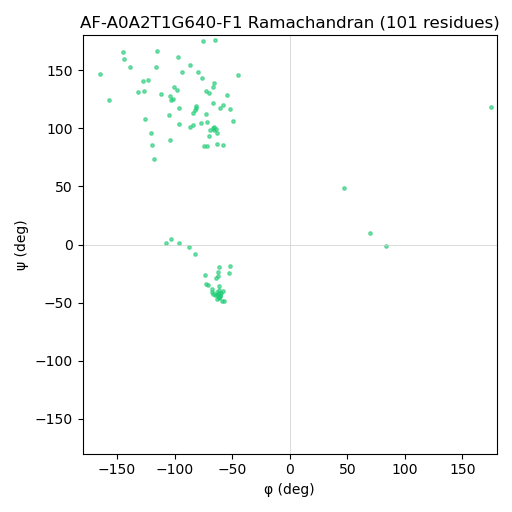 5.652 16.770 1.00 87.62 70 GLU A C 1
ATOM 563 O O . GLU A 1 70 ? -16.981 5.539 17.206 1.00 87.62 70 GLU A O 1
ATOM 568 N N . ALA A 1 71 ? -14.967 6.500 17.332 1.00 80.50 71 ALA A N 1
ATOM 569 C CA . ALA A 1 71 ? -15.270 7.265 18.545 1.00 80.50 71 ALA A CA 1
ATOM 570 C C . ALA A 1 71 ? -16.425 8.274 18.375 1.00 80.50 71 ALA A C 1
ATOM 572 O O . ALA A 1 71 ? -17.118 8.589 19.343 1.00 80.50 71 ALA A O 1
ATOM 573 N N . ILE A 1 72 ? -16.641 8.792 17.159 1.00 73.31 72 ILE A N 1
ATOM 574 C CA . ILE A 1 72 ? -17.770 9.683 16.848 1.00 73.31 72 ILE A CA 1
ATOM 575 C C . ILE A 1 72 ? -19.097 8.910 16.850 1.00 73.31 72 ILE A C 1
ATOM 577 O O . ILE A 1 72 ? -20.113 9.458 17.274 1.00 73.31 72 ILE A O 1
ATOM 581 N N . VAL A 1 73 ? -19.096 7.645 16.418 1.00 61.88 73 VAL A N 1
ATOM 582 C CA . VAL A 1 73 ? -20.298 6.793 16.399 1.00 61.88 73 VAL A CA 1
ATOM 583 C C . VAL A 1 73 ? -20.692 6.353 17.816 1.00 61.88 73 VAL A C 1
ATOM 585 O O . VAL A 1 73 ? -21.880 6.288 18.124 1.00 61.88 73 VAL A O 1
ATOM 588 N N . ASP A 1 74 ? -19.715 6.143 18.702 1.00 60.09 74 ASP A N 1
ATOM 589 C CA . ASP A 1 74 ? -19.949 5.734 20.096 1.00 60.09 74 ASP A CA 1
ATOM 590 C C . ASP A 1 74 ? -20.304 6.894 21.049 1.00 60.09 74 ASP A C 1
ATOM 592 O O . ASP A 1 74 ? -20.699 6.664 22.200 1.00 60.09 74 ASP A O 1
ATOM 596 N N . TYR A 1 75 ? -20.208 8.155 20.607 1.00 57.44 75 TYR A N 1
ATOM 597 C CA . TYR A 1 75 ? -20.569 9.306 21.437 1.00 57.44 75 TYR A CA 1
ATOM 598 C C . TYR A 1 75 ? -22.093 9.448 21.565 1.00 57.44 75 TYR A C 1
ATOM 600 O O . TYR A 1 75 ? -22.750 10.218 20.865 1.00 57.44 75 TYR A O 1
ATOM 608 N N . THR A 1 76 ? -22.669 8.721 22.521 1.00 57.91 76 THR A N 1
ATOM 609 C CA . THR A 1 76 ? -24.036 8.965 22.994 1.00 57.91 76 THR A CA 1
ATOM 610 C C . THR A 1 76 ? -24.001 10.114 24.001 1.00 57.91 76 THR A C 1
ATOM 612 O O . THR A 1 76 ? -23.373 9.997 25.055 1.00 57.91 76 THR A O 1
ATOM 615 N N . TYR A 1 77 ? -24.667 11.232 23.696 1.00 60.22 77 TYR A N 1
ATOM 616 C CA . TYR A 1 77 ? -24.807 12.340 24.645 1.00 60.22 77 TYR A CA 1
ATOM 617 C C . TYR A 1 77 ? -25.492 11.825 25.924 1.00 60.22 77 TYR A C 1
ATOM 619 O O . TYR A 1 77 ? -26.616 11.323 25.838 1.00 60.22 77 TYR A O 1
ATOM 627 N N . PRO A 1 78 ? -24.860 11.911 27.109 1.00 61.38 78 PRO A N 1
ATOM 628 C CA . PRO A 1 78 ? -25.522 11.498 28.335 1.00 61.38 78 PRO A CA 1
ATOM 629 C C . PRO A 1 78 ? -26.687 12.453 28.602 1.00 61.38 78 PRO A C 1
ATOM 631 O O . PRO A 1 78 ? -26.478 13.660 28.734 1.00 61.38 78 PRO A O 1
ATOM 634 N N . GLU A 1 79 ? -27.914 11.926 28.692 1.00 60.62 79 GLU A N 1
ATOM 635 C CA . GLU A 1 79 ? -29.054 12.744 29.105 1.00 60.62 79 GLU A CA 1
ATOM 636 C C . GLU A 1 79 ? -28.730 13.414 30.451 1.00 60.62 79 GLU A C 1
ATOM 638 O O . GLU A 1 79 ? -28.310 12.735 31.401 1.00 60.62 79 GLU A O 1
ATOM 643 N N . PRO A 1 80 ? -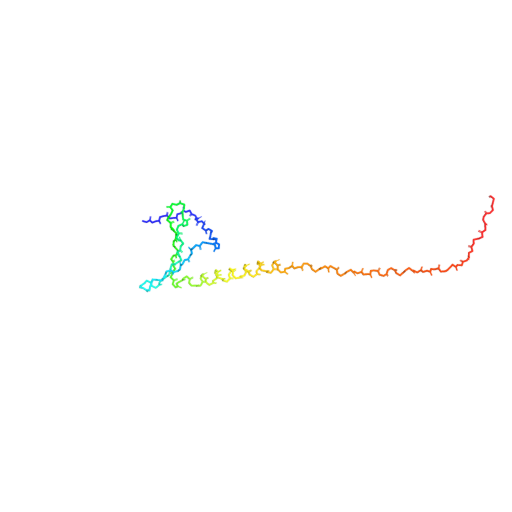28.898 14.743 30.568 1.00 66.44 80 PRO A N 1
ATOM 644 C CA . PRO A 1 80 ? -28.674 15.424 31.826 1.00 66.44 80 PRO A CA 1
ATOM 645 C C . PRO A 1 80 ? -29.644 14.842 32.852 1.00 66.44 80 PRO A C 1
ATOM 647 O O . PRO A 1 80 ? -30.864 14.930 32.701 1.00 66.44 80 PRO A O 1
ATOM 650 N N . LYS A 1 81 ? -29.096 14.230 33.910 1.00 64.88 81 LYS A N 1
ATOM 651 C CA . LYS A 1 81 ? -29.883 13.746 35.048 1.00 64.88 81 LYS A CA 1
ATOM 652 C C . LYS A 1 81 ? -30.755 14.902 35.522 1.00 64.88 81 LYS A C 1
ATOM 654 O O . LYS A 1 81 ? -30.210 15.914 35.956 1.00 64.88 81 LYS A O 1
ATOM 659 N N . GLN A 1 82 ? -32.079 14.751 35.432 1.00 56.31 82 GLN A N 1
ATOM 660 C CA . GLN A 1 82 ? -33.028 15.749 35.916 1.00 56.31 82 GLN A CA 1
ATOM 661 C C . GLN A 1 82 ? -32.654 16.149 37.345 1.00 56.31 82 GLN A C 1
ATOM 663 O O . GLN A 1 82 ? -32.865 15.399 38.303 1.00 56.31 82 GLN A O 1
ATOM 668 N N . THR A 1 83 ? -32.096 17.345 37.498 1.00 57.66 83 THR A N 1
ATOM 669 C CA . THR A 1 83 ? -31.941 17.992 38.789 1.00 57.66 83 THR A CA 1
ATOM 670 C C . THR A 1 83 ? -33.349 18.285 39.280 1.00 57.66 83 THR A C 1
ATOM 672 O O . THR A 1 83 ? -33.985 19.254 38.867 1.00 57.66 83 THR A O 1
ATOM 675 N N . LYS A 1 84 ? -33.874 17.419 40.155 1.00 58.72 84 LYS A N 1
ATOM 676 C CA . LYS A 1 84 ? -35.061 17.726 40.955 1.00 58.72 84 LYS A CA 1
ATOM 677 C C . LYS A 1 84 ? -34.698 18.906 41.851 1.00 58.72 84 LYS A C 1
ATOM 679 O O . LYS A 1 84 ? -34.240 18.722 42.976 1.00 58.72 84 LYS A O 1
ATOM 684 N N . HIS A 1 85 ? -34.866 20.123 41.341 1.00 53.97 85 HIS A N 1
ATOM 685 C CA . HIS A 1 85 ? -34.868 21.320 42.161 1.00 53.97 85 HIS A CA 1
ATOM 686 C C . HIS A 1 85 ? -36.056 21.198 43.110 1.00 53.97 85 HIS A C 1
ATOM 688 O O . HIS A 1 85 ? -37.203 21.463 42.755 1.00 53.97 85 HIS A O 1
ATOM 694 N N . LEU A 1 86 ? -35.778 20.713 44.318 1.00 55.75 86 LEU A N 1
ATOM 695 C CA . LEU A 1 86 ? -36.741 20.640 45.400 1.00 55.75 86 LEU A CA 1
ATOM 696 C C . LEU A 1 86 ? -36.961 22.078 45.879 1.00 55.75 86 LEU A C 1
ATOM 698 O O . LEU A 1 86 ? -36.285 22.557 46.787 1.00 55.75 86 LEU A O 1
ATOM 702 N N . ILE A 1 87 ? -37.861 22.803 45.210 1.00 59.69 87 ILE A N 1
ATOM 703 C CA . ILE A 1 87 ? -38.332 24.102 45.686 1.00 59.69 87 ILE A CA 1
ATOM 704 C C . ILE A 1 87 ? -39.067 23.822 46.995 1.00 59.69 87 ILE A C 1
ATOM 706 O O . ILE A 1 87 ? -40.204 23.349 47.014 1.00 59.69 87 ILE A O 1
ATOM 710 N N . ARG A 1 88 ? -38.382 24.060 48.114 1.00 54.81 88 ARG A N 1
ATOM 711 C CA . ARG A 1 88 ? -38.960 23.967 49.450 1.00 54.81 88 ARG A CA 1
ATOM 712 C C . ARG A 1 88 ? -39.946 25.129 49.582 1.00 54.81 88 ARG A C 1
ATOM 714 O O . ARG A 1 88 ? -39.538 26.261 49.817 1.00 54.81 88 ARG A O 1
ATOM 721 N N . GLN A 1 89 ? -41.236 24.869 49.373 1.00 52.16 89 GLN A N 1
ATOM 722 C CA . GLN A 1 89 ? -42.279 25.844 49.680 1.00 52.16 89 GLN A CA 1
ATOM 723 C C . GLN A 1 89 ? -42.315 26.050 51.198 1.00 52.16 89 GLN A C 1
ATOM 725 O O . GLN A 1 89 ? -42.837 25.226 51.950 1.00 52.16 89 GLN A O 1
ATOM 730 N N . SER A 1 90 ? -41.712 27.144 51.656 1.00 49.84 90 SER A N 1
ATOM 731 C CA . SER A 1 90 ? -41.832 27.627 53.027 1.00 49.84 90 SER A CA 1
ATOM 732 C C . SER A 1 90 ? -43.276 28.070 53.261 1.00 49.84 90 SER A C 1
ATOM 734 O O . SER A 1 90 ? -43.686 29.153 52.852 1.00 49.84 90 SER A O 1
ATOM 736 N N . LYS A 1 91 ? -44.064 27.217 53.915 1.00 49.56 91 LYS A N 1
ATOM 737 C CA . LYS A 1 91 ? -45.379 27.562 54.457 1.00 49.56 91 LYS A CA 1
ATOM 738 C C . LYS A 1 91 ? -45.173 28.502 55.651 1.00 49.56 91 LYS A C 1
ATOM 740 O O . LYS A 1 91 ? -44.946 28.036 56.762 1.00 49.56 91 LYS A O 1
ATOM 745 N N . MET A 1 92 ? -45.215 29.815 55.426 1.00 44.94 92 MET A N 1
ATOM 746 C CA . MET A 1 92 ? -45.306 30.793 56.515 1.00 44.94 92 MET A CA 1
ATOM 747 C C . MET A 1 92 ? -46.756 30.816 57.010 1.00 44.94 92 MET A C 1
ATOM 749 O O . MET A 1 92 ? -47.653 31.318 56.336 1.00 44.94 92 MET A O 1
ATOM 753 N N . ALA A 1 93 ? -46.982 30.194 58.168 1.00 43.66 93 ALA A N 1
ATOM 754 C CA . ALA A 1 93 ? -48.181 30.381 58.975 1.00 43.66 93 ALA A CA 1
ATOM 755 C C . ALA A 1 93 ? -48.195 31.822 59.514 1.00 43.66 93 ALA A C 1
ATOM 757 O O . ALA A 1 93 ? -47.154 32.341 59.912 1.00 43.66 93 ALA A O 1
ATOM 758 N N . GLY A 1 94 ? -49.354 32.477 59.442 1.00 44.53 94 GLY A N 1
ATOM 759 C CA . GLY A 1 94 ? -49.478 33.918 59.645 1.00 44.53 94 GLY A CA 1
ATOM 760 C C . GLY A 1 94 ? -49.376 34.401 61.090 1.00 44.53 94 GLY A C 1
ATOM 761 O O . GLY A 1 94 ? -49.342 33.611 62.025 1.00 44.53 94 GLY A O 1
ATOM 762 N N . SER A 1 95 ? -49.397 35.724 61.253 1.00 39.78 95 SER A N 1
ATOM 763 C CA . SER A 1 95 ? -50.039 36.396 62.384 1.00 39.78 95 SER A CA 1
ATOM 764 C C . SER A 1 95 ? -50.216 37.890 62.081 1.00 39.78 95 SER A C 1
ATOM 766 O O . SER A 1 95 ? -49.422 38.498 61.371 1.00 39.78 95 SER A O 1
ATOM 768 N N . SER A 1 96 ? -51.305 38.418 62.625 1.00 44.22 96 SER A N 1
ATOM 769 C CA . SER A 1 96 ? -51.919 39.748 62.563 1.00 44.22 96 SER A CA 1
ATOM 770 C C . SER A 1 96 ? -51.017 40.983 62.707 1.00 44.22 96 SER A C 1
ATOM 772 O O . SER A 1 96 ? -50.158 41.005 63.584 1.00 44.22 96 SER A O 1
ATOM 774 N N . ALA A 1 97 ? -51.363 42.064 61.997 1.00 42.91 97 ALA A N 1
ATOM 775 C CA . ALA A 1 97 ? -51.926 43.299 62.576 1.00 42.91 97 ALA A CA 1
ATOM 776 C C . ALA A 1 97 ? -52.071 44.365 61.472 1.00 42.91 97 ALA A C 1
ATOM 778 O O . ALA A 1 97 ? -51.086 44.780 60.867 1.00 42.91 97 ALA A O 1
ATOM 779 N N . THR A 1 98 ? -53.296 44.813 61.201 1.00 48.00 98 THR A N 1
ATOM 780 C CA . THR A 1 98 ? -53.561 46.003 60.382 1.00 48.00 98 THR A CA 1
ATOM 781 C C . THR A 1 98 ? -54.447 46.906 61.223 1.00 48.00 98 THR A C 1
ATOM 783 O O . THR A 1 98 ? -55.601 46.568 61.481 1.00 48.00 98 THR A O 1
ATOM 786 N N . GLU A 1 99 ? -53.882 48.005 61.713 1.00 44.78 99 GLU A N 1
ATOM 787 C CA . GLU A 1 99 ? -54.644 49.111 62.293 1.00 44.78 99 GLU A CA 1
ATOM 788 C C . GLU A 1 99 ? -55.079 50.098 61.194 1.00 44.78 99 GLU A C 1
ATOM 790 O O . GLU A 1 99 ? -54.467 50.133 60.121 1.00 44.78 99 GLU A O 1
ATOM 795 N N . PRO A 1 100 ? -56.172 50.852 61.417 1.00 55.09 100 PRO A N 1
ATOM 796 C CA . PRO A 1 100 ? -56.949 51.479 60.358 1.00 55.09 100 PRO A CA 1
ATOM 797 C C . PRO A 1 100 ? -56.502 52.919 60.077 1.00 55.09 100 PRO A C 1
ATOM 799 O O . PRO A 1 100 ? -56.142 53.658 60.989 1.00 55.09 100 PRO A O 1
ATOM 802 N N . ALA A 1 101 ? -56.619 53.355 58.822 1.00 44.03 101 ALA A N 1
ATOM 803 C CA . ALA A 1 101 ? -56.636 54.774 58.479 1.00 44.03 101 ALA A CA 1
ATOM 804 C C . ALA A 1 101 ? -58.075 55.186 58.145 1.00 44.03 101 ALA A C 1
ATOM 806 O O . ALA A 1 101 ? -58.671 54.730 57.170 1.00 44.03 101 ALA A O 1
ATOM 807 N N . THR A 1 102 ? -58.630 56.006 59.029 1.00 49.16 102 THR A N 1
ATOM 808 C CA . THR A 1 102 ? -59.910 56.703 58.929 1.00 49.16 102 THR A CA 1
ATOM 809 C C . THR A 1 102 ? -59.844 57.912 57.996 1.00 49.16 102 THR A C 1
ATOM 811 O O . THR A 1 102 ? -58.889 58.680 58.085 1.00 49.16 102 THR A O 1
ATOM 814 N N . HIS A 1 103 ? -60.962 58.091 57.280 1.00 40.84 103 HIS A N 1
ATOM 815 C CA . HIS A 1 103 ? -61.544 59.303 56.681 1.00 40.84 103 HIS A CA 1
ATOM 816 C C . HIS A 1 103 ? -60.865 59.979 55.486 1.00 40.84 103 HIS A C 1
ATOM 818 O O . HIS A 1 103 ? -59.769 60.555 55.633 1.00 40.84 103 HIS A O 1
#

Foldseek 3Di:
DDDDPDPDDQDDDPPFDWDKDDDVVVQKIKIWGAQSDPVRHTDIDIDHPVCVVVVVVVVVVVVVVVVVVVVVVPDDPPDPDPPPPPPPPPPDDDDDDDDDDDD

Sequence (103 aa):
MLRTWTDTHYKLEDDDWLYIATHEEQSSASLVCPGYARDGEGFSIHFTPAHLETLENLLAALRIIKAQQEAIVDYTYPEPKQTKHLIRQSKMAGSSATEPATH

Radius of gyration: 35.69 Å; Cα contacts (8 Å, |Δi|>4): 59; chains: 1; bounding box: 76×70×84 Å

Mean predicted aligned error: 16.12 Å

Nearest PDB structures (foldseek):
  4bhm-assembly1_D  TM=4.266E-01  e=1.061E+00  Pyricularia oryzae
  7t4s-assembly1_D  TM=3.592E-01  e=7.782E+00  Human betaherpesvirus 5
  5vod-assembly1_D  TM=3.379E-01  e=8.849E+00  Human herpesvirus 5 strain Merlin
  2w9j-assembly2_B  TM=2.996E-01  e=7.782E+00  Schizosaccharomyces pombe

Solvent-accessible surface area (backbone atoms only — not comparable to full-atom values): 7019 Å² total; per-residue (Å²): 132,91,82,82,88,63,94,78,82,80,82,85,56,94,86,58,68,68,49,78,50,78,38,76,96,70,58,31,37,28,50,36,31,72,50,72,37,100,84,57,52,43,51,71,51,80,45,45,76,90,46,47,70,60,52,51,52,50,51,52,52,53,52,52,52,50,54,52,56,54,53,62,73,68,63,70,80,76,78,78,75,81,75,78,76,77,76,77,78,80,81,79,78,86,81,89,87,82,85,86,88,81,132

Secondary structure (DSSP, 8-state):
-----S-------TTS--EEEEEGGGTEEEEEETT-STTS--EEEEE-GGGHHHHHHHHHHHHHHHHHHHHHHS-PPPPPP----------------------

pLDDT: mean 73.04, std 19.64, range [34.31, 97.75]